Protein AF-A0A9D1L7I2-F1 (afdb_monomer)

Nearest PDB structures (foldseek):
  4e37-assembly1_C  TM=9.722E-01  e=2.156E-01  Pseudomonas aeruginosa PAO1
  3hb6-assembly1_A  TM=9.719E-01  e=3.267E-01  Proteus mirabilis
  1m85-assembly1_A  TM=9.735E-01  e=3.267E-01  Proteus mirabilis
  1h6n-assembly1_A  TM=9.749E-01  e=4.951E-01  Proteus mirabilis
  1e93-assembly1_A  TM=9.753E-01  e=5.575E-01  Proteus mirabilis

Organism: NCBI:txid2840742

Foldseek 3Di:
DVVLQVLLVVLVVDDPVVLLVVLLVLLVVCLPPPPVVLVVVLVSNCSSPVVSSVSNVVNNVD

Secondary structure (DSSP, 8-state):
-HHHHHHHHHHHHS-HHHHHHHHHHHHHHHTTS-HHHHHHHHHHHHHH-HHHHHHHHHHTT-

Radius of gyration: 11.06 Å; Cα contacts (8 Å, |Δi|>4): 47; chains: 1; bounding box: 20×30×26 Å

pLDDT: mean 94.74, std 7.33, range [61.78, 98.5]

InterPro domains:
  IPR010582 Catalase immune-responsive domain [PF06628] (3-58)
  IPR020835 Catalase superfamily [SSF56634] (3-58)

Sequence (62 aa):
MKEFYQAGRFYRSLSPEEREDLAEAVAENIFFLDEELQEKVVLLLEKADRELGNKVKEKNRR

Mean predicted aligned error: 2.62 Å

Solvent-accessible surface area (backbone atoms only — not comparable to full-atom values): 3331 Å² total; per-residue (Å²): 115,73,68,32,53,54,55,23,52,52,56,71,70,47,52,77,65,58,46,50,52,49,27,47,55,52,16,64,71,41,59,84,49,57,71,70,58,39,51,52,51,35,54,54,36,33,66,26,31,58,67,56,14,50,47,22,55,59,55,53,72,108

Structure (mmCIF, N/CA/C/O backbone):
data_AF-A0A9D1L7I2-F1
#
_entry.id   AF-A0A9D1L7I2-F1
#
loop_
_atom_site.group_PDB
_atom_site.id
_atom_site.type_symbol
_atom_site.label_atom_id
_atom_site.label_alt_id
_atom_site.label_comp_id
_atom_site.label_asym_id
_atom_site.label_entity_id
_atom_site.label_seq_id
_atom_site.pdbx_PDB_ins_code
_atom_site.Cartn_x
_atom_site.Cartn_y
_atom_site.Cartn_z
_atom_site.occupancy
_atom_site.B_iso_or_equiv
_atom_site.auth_seq_id
_atom_site.auth_comp_id
_atom_site.auth_asym_id
_atom_site.auth_atom_id
_atom_site.pdbx_PDB_model_num
ATOM 1 N N . MET A 1 1 ? -4.243 -17.965 -0.589 1.00 61.78 1 MET A N 1
ATOM 2 C CA . MET A 1 1 ? -2.842 -17.597 -0.953 1.00 61.78 1 MET A CA 1
ATOM 3 C C . MET A 1 1 ? -2.644 -17.267 -2.434 1.00 61.78 1 MET A C 1
ATOM 5 O O . MET A 1 1 ? -1.891 -16.343 -2.708 1.00 61.78 1 MET A O 1
ATOM 9 N N . LYS A 1 2 ? -3.293 -17.954 -3.394 1.00 73.00 2 LYS A N 1
ATOM 10 C CA . LYS A 1 2 ? -3.218 -17.586 -4.830 1.00 73.00 2 LYS A CA 1
ATOM 11 C C . LYS A 1 2 ? -3.678 -16.148 -5.126 1.00 73.00 2 LYS A C 1
ATOM 13 O O . LYS A 1 2 ? -3.183 -15.537 -6.064 1.00 73.00 2 LYS A O 1
ATOM 18 N N . GLU A 1 3 ? -4.589 -15.628 -4.310 1.00 76.81 3 GLU A N 1
ATOM 19 C CA . GLU A 1 3 ? -5.191 -14.295 -4.446 1.00 76.81 3 GLU A CA 1
ATOM 20 C C . GLU A 1 3 ? -4.149 -13.171 -4.303 1.00 76.81 3 GLU A C 1
ATOM 22 O O . GLU A 1 3 ? -4.040 -12.308 -5.168 1.00 76.81 3 GLU A O 1
ATOM 27 N N . PHE A 1 4 ? -3.287 -13.248 -3.284 1.00 92.00 4 PHE A N 1
ATOM 28 C CA . PHE A 1 4 ? -2.211 -12.273 -3.061 1.00 92.00 4 PHE A CA 1
ATOM 29 C C . PHE A 1 4 ? -1.097 -12.363 -4.108 1.00 92.00 4 PHE A C 1
ATOM 31 O O . PHE A 1 4 ? -0.465 -11.362 -4.436 1.00 92.00 4 PHE A O 1
ATOM 38 N N . TYR A 1 5 ? -0.873 -13.555 -4.670 1.00 92.06 5 TYR A N 1
ATOM 39 C CA . TYR A 1 5 ? 0.165 -13.760 -5.678 1.00 92.06 5 TYR A CA 1
ATOM 40 C C . TYR A 1 5 ? -0.102 -12.945 -6.948 1.00 92.06 5 TYR A C 1
ATOM 42 O O . TYR A 1 5 ? 0.813 -12.316 -7.479 1.00 92.06 5 TYR A O 1
ATOM 50 N N . GLN A 1 6 ? -1.350 -12.936 -7.428 1.00 93.94 6 GLN A N 1
ATOM 51 C CA . GLN A 1 6 ? -1.720 -12.163 -8.616 1.00 93.94 6 GLN A CA 1
ATOM 52 C C . GLN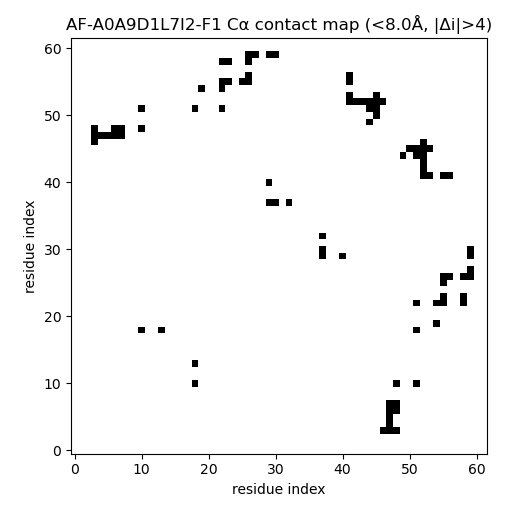 A 1 6 ? -1.658 -10.658 -8.345 1.00 93.94 6 GLN A C 1
ATOM 54 O O . GLN A 1 6 ? -1.075 -9.939 -9.152 1.00 93.94 6 GLN A O 1
ATOM 59 N N . ALA A 1 7 ? -2.161 -10.204 -7.193 1.00 94.88 7 ALA A N 1
ATOM 60 C CA . ALA A 1 7 ? -2.109 -8.797 -6.795 1.00 94.88 7 ALA A CA 1
ATOM 61 C C . ALA A 1 7 ? -0.665 -8.274 -6.685 1.00 94.88 7 ALA A C 1
ATOM 63 O O . ALA A 1 7 ? -0.333 -7.237 -7.254 1.00 94.88 7 ALA A O 1
ATOM 64 N N . GLY A 1 8 ? 0.231 -9.033 -6.046 1.00 96.44 8 GLY A N 1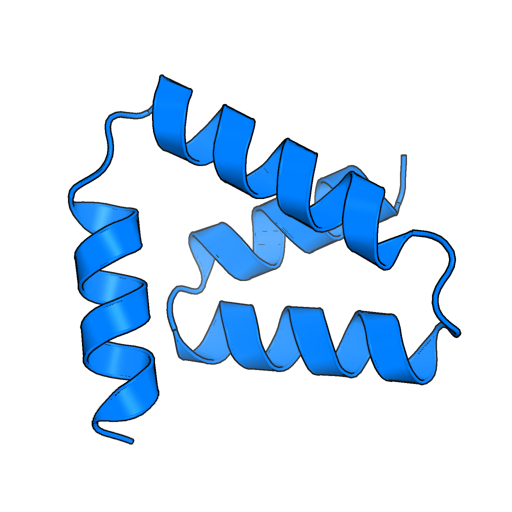
ATOM 65 C CA . GLY A 1 8 ? 1.643 -8.660 -5.961 1.00 96.44 8 GLY A CA 1
ATOM 66 C C . GLY A 1 8 ? 2.346 -8.676 -7.318 1.00 96.44 8 GLY A C 1
ATOM 67 O O . GLY A 1 8 ? 3.162 -7.807 -7.616 1.00 96.44 8 GLY A O 1
ATOM 68 N N . ARG A 1 9 ? 2.028 -9.651 -8.181 1.00 97.00 9 ARG A N 1
ATOM 69 C CA . ARG A 1 9 ? 2.576 -9.696 -9.546 1.00 97.00 9 ARG A CA 1
ATOM 70 C C . ARG A 1 9 ? 2.119 -8.496 -10.372 1.00 97.00 9 ARG A C 1
ATOM 72 O O . ARG A 1 9 ? 2.938 -7.942 -11.096 1.00 97.00 9 ARG A O 1
ATOM 79 N N . PHE A 1 10 ? 0.848 -8.117 -10.253 1.00 96.38 10 PHE A N 1
ATOM 80 C CA . PHE A 1 10 ? 0.295 -6.933 -10.898 1.00 96.38 10 PHE A CA 1
ATOM 81 C C . PHE A 1 10 ? 1.041 -5.677 -10.442 1.00 96.38 10 PHE A C 1
ATOM 83 O O . PHE A 1 10 ? 1.628 -5.004 -11.283 1.00 96.38 10 PHE A O 1
ATOM 90 N N . TYR A 1 11 ? 1.146 -5.439 -9.131 1.00 97.50 11 TYR A N 1
ATOM 91 C CA . TYR A 1 11 ? 1.882 -4.291 -8.591 1.00 97.50 11 TYR A CA 1
ATOM 92 C C . TYR A 1 11 ? 3.322 -4.218 -9.122 1.00 97.50 11 TYR A C 1
ATOM 94 O O . TYR A 1 11 ? 3.770 -3.181 -9.603 1.00 97.50 11 TYR A O 1
ATOM 102 N N . ARG A 1 12 ? 4.040 -5.348 -9.134 1.00 97.62 12 ARG A N 1
ATOM 103 C CA . ARG A 1 12 ? 5.417 -5.408 -9.650 1.00 97.62 12 ARG A CA 1
ATOM 104 C C . ARG A 1 12 ? 5.533 -5.270 -11.169 1.00 97.62 12 ARG A C 1
ATOM 106 O O . ARG A 1 12 ? 6.638 -5.044 -11.655 1.00 97.62 12 ARG A O 1
ATOM 113 N N . SER A 1 13 ? 4.442 -5.422 -11.917 1.00 98.19 13 SER A N 1
ATOM 114 C CA . SER A 1 13 ? 4.430 -5.181 -13.365 1.00 98.19 13 SER A CA 1
ATOM 115 C C . SER A 1 13 ? 4.220 -3.714 -13.739 1.00 98.19 13 SER A C 1
ATOM 117 O O . SER A 1 13 ? 4.546 -3.343 -14.861 1.00 98.19 13 SER A O 1
ATOM 119 N N . LEU A 1 14 ? 3.730 -2.894 -12.803 1.00 98.38 14 LEU A N 1
ATOM 120 C CA . LEU A 1 14 ? 3.534 -1.459 -12.993 1.00 98.38 14 LEU A CA 1
ATOM 121 C C . LEU A 1 14 ? 4.867 -0.702 -13.039 1.00 98.38 14 LEU A C 1
ATOM 123 O O . LEU A 1 14 ? 5.850 -1.112 -12.395 1.00 98.38 14 LEU A O 1
ATOM 127 N N . SER A 1 15 ? 4.866 0.425 -13.753 1.00 98.50 15 SER A N 1
ATOM 128 C CA . SER A 1 15 ? 5.948 1.409 -13.741 1.00 98.50 15 SER A CA 1
ATOM 129 C C . SER A 1 15 ? 6.108 2.042 -12.347 1.00 98.50 15 SER A C 1
ATOM 131 O O . SER A 1 15 ? 5.194 1.974 -11.520 1.00 98.50 15 SER A O 1
ATOM 133 N N . PRO A 1 16 ? 7.260 2.664 -12.036 1.00 98.19 16 PRO A N 1
ATOM 134 C CA . PRO A 1 16 ? 7.438 3.365 -10.765 1.00 98.19 16 PRO A CA 1
ATOM 135 C C . PRO A 1 16 ? 6.386 4.454 -10.506 1.00 98.19 16 PRO A C 1
ATOM 137 O O . PRO A 1 16 ? 5.945 4.593 -9.367 1.00 98.19 16 PRO A O 1
ATOM 140 N N . GLU A 1 17 ? 5.974 5.181 -11.548 1.00 98.19 17 GLU A N 1
ATOM 141 C CA . GLU A 1 17 ? 4.948 6.232 -11.480 1.00 98.19 17 GLU A CA 1
ATOM 142 C C . GLU A 1 17 ? 3.569 5.624 -11.198 1.00 98.19 17 GLU A C 1
ATOM 144 O O . GLU A 1 17 ? 2.916 5.999 -10.232 1.00 98.19 17 GLU A O 1
ATOM 149 N N . GLU A 1 18 ? 3.180 4.580 -11.938 1.00 98.50 18 GLU A N 1
ATOM 150 C CA . GLU A 1 18 ? 1.899 3.885 -11.743 1.00 98.50 18 GLU A CA 1
ATOM 151 C C . GLU A 1 18 ? 1.771 3.260 -10.344 1.00 98.50 18 GLU A C 1
ATOM 153 O O . GLU A 1 18 ? 0.680 3.188 -9.777 1.00 98.50 18 GLU A O 1
ATOM 158 N N . ARG A 1 19 ? 2.882 2.795 -9.758 1.00 98.44 19 ARG A N 1
ATOM 159 C CA . ARG A 1 19 ? 2.898 2.290 -8.375 1.00 98.44 19 ARG A CA 1
ATOM 160 C C . ARG A 1 19 ? 2.661 3.391 -7.355 1.00 98.44 19 ARG A C 1
ATOM 162 O O . ARG A 1 19 ? 2.047 3.128 -6.322 1.00 98.44 19 ARG A O 1
ATOM 169 N N . GLU A 1 20 ? 3.209 4.574 -7.606 1.00 98.06 20 GLU A N 1
ATOM 170 C CA . GLU A 1 20 ? 3.037 5.732 -6.736 1.00 98.06 20 GLU A CA 1
ATOM 171 C C . GLU A 1 20 ? 1.588 6.218 -6.774 1.00 98.06 20 GLU A C 1
ATOM 173 O O . GLU A 1 20 ? 0.965 6.321 -5.715 1.00 98.06 20 GLU A O 1
ATOM 178 N N . ASP A 1 21 ? 1.037 6.375 -7.980 1.00 98.12 21 ASP A N 1
ATOM 179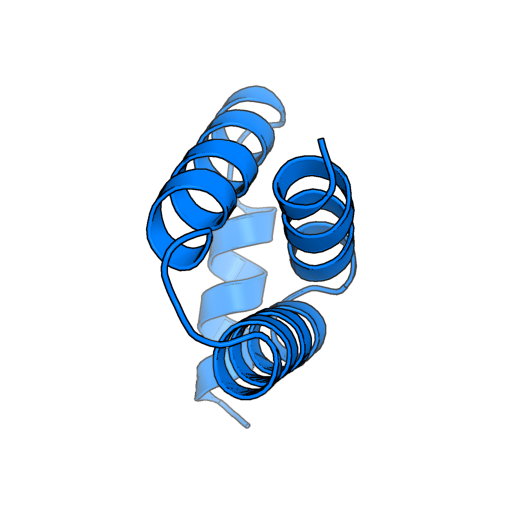 C CA . ASP A 1 21 ? -0.358 6.757 -8.211 1.00 98.12 21 ASP A CA 1
ATOM 180 C C . ASP A 1 21 ? -1.326 5.751 -7.577 1.00 98.12 21 ASP A C 1
ATOM 182 O O . ASP A 1 21 ? -2.285 6.130 -6.906 1.00 98.12 21 ASP A O 1
ATOM 186 N N . LEU A 1 22 ? -1.059 4.447 -7.726 1.00 98.12 22 LEU A N 1
ATOM 187 C CA . LEU A 1 22 ? -1.877 3.408 -7.104 1.00 98.12 22 LEU A CA 1
ATOM 188 C C . LEU A 1 22 ? -1.846 3.497 -5.575 1.00 98.12 22 LEU A C 1
ATOM 190 O O . LEU A 1 22 ? -2.891 3.388 -4.934 1.00 98.12 22 LEU A O 1
ATOM 194 N N . ALA A 1 23 ? -0.663 3.659 -4.980 1.00 97.94 23 ALA A N 1
ATOM 195 C CA . ALA A 1 23 ? -0.545 3.757 -3.530 1.00 97.94 23 ALA A CA 1
ATOM 196 C C . ALA A 1 23 ? -1.264 5.002 -2.983 1.00 97.94 23 ALA A C 1
ATOM 198 O O . ALA A 1 23 ? -1.851 4.941 -1.904 1.00 97.94 23 ALA A O 1
ATOM 199 N N . GLU A 1 24 ? -1.241 6.107 -3.728 1.00 97.94 24 GLU A N 1
ATOM 200 C CA . GLU A 1 24 ? -1.955 7.342 -3.396 1.00 97.94 24 GLU A CA 1
ATOM 201 C C . GLU A 1 24 ? -3.462 7.173 -3.475 1.00 97.94 24 GLU A C 1
ATOM 203 O O . GLU A 1 24 ? -4.146 7.367 -2.472 1.00 97.94 24 GLU A O 1
ATOM 208 N N . ALA A 1 25 ? -3.960 6.674 -4.605 1.00 97.88 25 ALA A N 1
ATOM 209 C CA . ALA A 1 25 ? -5.379 6.418 -4.786 1.00 97.88 25 ALA A CA 1
ATOM 210 C C . ALA A 1 25 ? -5.925 5.481 -3.699 1.00 97.88 25 ALA A C 1
ATOM 212 O O . ALA A 1 25 ? -6.994 5.727 -3.141 1.00 97.88 25 ALA A O 1
ATOM 213 N N . VAL A 1 26 ? -5.199 4.412 -3.355 1.00 97.56 26 VAL A N 1
ATOM 214 C CA . VAL A 1 26 ? -5.628 3.497 -2.291 1.00 97.56 26 VAL A CA 1
ATOM 215 C C . VAL A 1 26 ? -5.637 4.192 -0.931 1.00 97.56 26 VAL A C 1
ATOM 217 O O . VAL A 1 26 ? -6.617 4.034 -0.207 1.00 97.56 26 VAL A O 1
ATOM 220 N N . ALA A 1 27 ?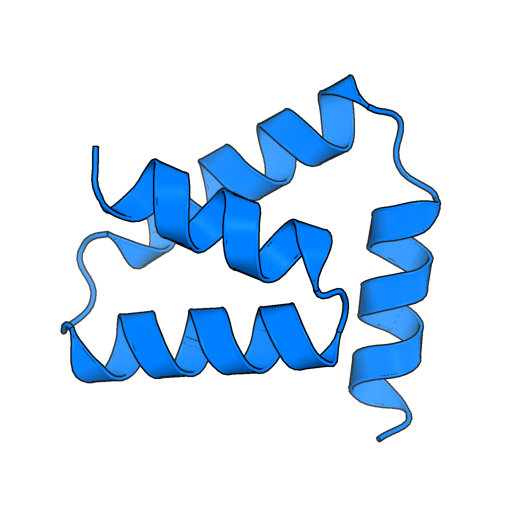 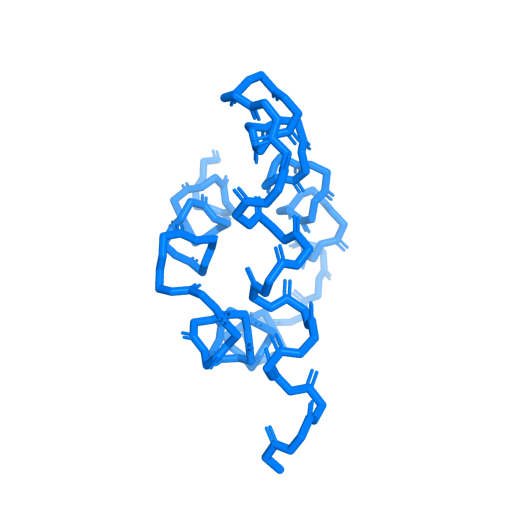-4.596 4.958 -0.587 1.00 97.50 27 ALA A N 1
ATOM 221 C CA . ALA A 1 27 ? -4.530 5.688 0.679 1.00 97.50 27 ALA A CA 1
ATOM 222 C C . ALA A 1 27 ? -5.701 6.673 0.834 1.00 97.50 27 ALA A C 1
ATOM 224 O O . ALA A 1 27 ? -6.398 6.631 1.843 1.00 97.50 27 ALA A O 1
ATOM 225 N N . GLU A 1 28 ? -5.987 7.477 -0.192 1.00 96.50 28 GLU A N 1
ATOM 226 C CA . GLU A 1 28 ? -7.112 8.421 -0.189 1.00 96.50 28 GLU A CA 1
ATOM 227 C C . GLU A 1 28 ? -8.467 7.719 -0.025 1.00 96.50 28 GLU A C 1
ATOM 229 O O . GLU A 1 28 ? -9.334 8.185 0.715 1.00 96.50 28 GLU A O 1
ATOM 234 N N . ASN A 1 29 ? -8.652 6.571 -0.685 1.00 96.38 29 ASN A N 1
ATOM 235 C CA . ASN A 1 29 ? -9.909 5.826 -0.620 1.00 96.38 29 ASN A CA 1
ATOM 236 C C . ASN A 1 29 ? -10.150 5.181 0.752 1.00 96.38 29 ASN A C 1
ATOM 238 O O . ASN A 1 29 ? -11.305 5.029 1.153 1.00 96.38 29 ASN A O 1
ATOM 242 N N . ILE A 1 30 ? -9.092 4.790 1.471 1.00 96.44 30 ILE A N 1
ATOM 243 C CA . ILE A 1 30 ? -9.235 4.168 2.796 1.00 96.44 30 ILE A CA 1
ATOM 244 C C . ILE A 1 30 ? -9.202 5.171 3.949 1.00 96.44 30 ILE A C 1
ATOM 246 O O . ILE A 1 30 ? -9.602 4.806 5.050 1.00 96.44 30 ILE A O 1
ATOM 250 N N . PHE A 1 31 ? -8.787 6.417 3.713 1.00 95.25 31 PHE A N 1
ATOM 251 C CA . PHE A 1 31 ? -8.587 7.437 4.749 1.00 95.25 31 PHE A CA 1
ATOM 252 C C . PHE A 1 31 ? -9.813 7.685 5.645 1.00 95.25 31 PHE A C 1
ATOM 254 O O . PHE A 1 31 ? -9.677 7.963 6.833 1.00 95.25 31 PHE A O 1
ATOM 261 N N . PHE A 1 32 ? -11.024 7.560 5.096 1.00 93.56 32 PHE A N 1
ATOM 262 C CA . PHE A 1 32 ? -12.272 7.790 5.836 1.00 93.56 32 PHE A CA 1
ATOM 263 C C . PHE A 1 32 ? -12.842 6.539 6.521 1.00 93.56 32 PHE A C 1
ATOM 265 O O . PHE A 1 32 ? -13.886 6.624 7.169 1.00 93.56 32 PHE A O 1
ATOM 272 N N . LEU A 1 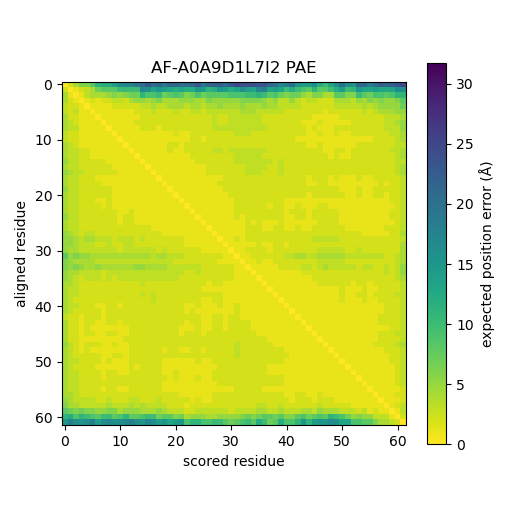33 ? -12.205 5.375 6.363 1.00 95.31 33 LEU A N 1
ATOM 273 C CA . LEU A 1 33 ? -12.590 4.165 7.092 1.00 95.31 33 LEU A CA 1
ATOM 274 C C . LEU A 1 33 ? -12.187 4.287 8.567 1.00 95.31 33 LEU A C 1
ATOM 276 O O . LEU A 1 33 ? -11.336 5.101 8.917 1.00 95.31 33 LEU A O 1
ATOM 280 N N . ASP A 1 34 ? -12.757 3.462 9.441 1.00 96.69 34 ASP A N 1
ATOM 281 C CA . ASP A 1 34 ? -12.243 3.337 10.805 1.00 96.69 34 ASP A CA 1
ATOM 282 C C . ASP A 1 34 ? -10.808 2.787 10.814 1.00 96.69 34 ASP A C 1
ATOM 284 O O . ASP A 1 34 ? -10.405 2.034 9.924 1.00 96.69 34 ASP A O 1
ATOM 288 N N . GLU A 1 35 ? -10.032 3.159 11.836 1.00 94.69 35 GLU A N 1
ATOM 289 C CA . GLU A 1 35 ? -8.614 2.793 11.946 1.00 94.69 35 GLU A CA 1
ATOM 290 C C . GLU A 1 35 ? -8.395 1.273 11.866 1.00 94.69 35 GLU A C 1
ATOM 292 O O . GLU A 1 35 ? -7.453 0.816 11.217 1.00 94.69 35 GLU A O 1
ATOM 297 N N . GLU A 1 36 ? -9.296 0.473 12.445 1.00 96.75 36 GLU A N 1
ATOM 298 C CA . GLU A 1 36 ? -9.204 -0.989 12.403 1.00 96.75 36 GLU A CA 1
ATOM 299 C C . GLU A 1 36 ? -9.349 -1.524 10.966 1.00 96.75 36 GLU A C 1
ATOM 301 O O . GLU A 1 36 ? -8.600 -2.413 10.543 1.00 96.75 36 GLU A O 1
ATOM 306 N N . LEU A 1 37 ? -10.290 -0.989 10.184 1.00 97.06 37 LEU A N 1
ATOM 307 C CA . LEU A 1 37 ? -10.433 -1.326 8.769 1.00 97.06 37 LEU A CA 1
ATOM 308 C C . LEU A 1 37 ? -9.246 -0.838 7.935 1.00 97.06 37 LEU A C 1
ATOM 310 O O . LEU A 1 37 ? -8.776 -1.592 7.078 1.00 97.06 37 LEU A O 1
ATOM 314 N N . GLN A 1 38 ? -8.720 0.360 8.195 1.00 97.25 38 GLN A N 1
ATOM 315 C CA . GLN A 1 38 ? -7.522 0.860 7.511 1.00 97.25 38 GLN A CA 1
ATOM 316 C C . GLN A 1 38 ? -6.328 -0.079 7.724 1.00 97.25 38 GLN A C 1
ATOM 318 O O . GLN A 1 38 ? -5.672 -0.491 6.762 1.00 97.25 38 GLN A O 1
ATOM 323 N N . GLU A 1 39 ? -6.080 -0.489 8.971 1.00 96.69 39 GLU A N 1
ATOM 324 C CA . GLU A 1 39 ? -5.011 -1.428 9.315 1.00 96.69 39 GLU A CA 1
ATOM 325 C C . GLU A 1 39 ? -5.202 -2.791 8.644 1.00 96.69 39 GLU A C 1
ATOM 327 O O . GLU A 1 39 ? -4.247 -3.359 8.105 1.00 96.69 39 GLU A O 1
ATOM 332 N N . LYS A 1 40 ? -6.437 -3.309 8.603 1.00 97.81 40 LYS A N 1
ATOM 333 C CA . LYS A 1 40 ? -6.744 -4.565 7.901 1.00 97.81 40 LYS A CA 1
ATOM 334 C C . LYS A 1 40 ? -6.440 -4.473 6.409 1.00 97.81 40 LYS A C 1
ATOM 336 O O . LYS A 1 40 ? -5.862 -5.415 5.864 1.00 97.81 40 LYS A O 1
ATOM 341 N N . VAL A 1 41 ? -6.795 -3.367 5.751 1.00 96.88 41 VAL A N 1
ATOM 342 C CA . VAL A 1 41 ? -6.483 -3.167 4.328 1.00 96.88 41 VAL A CA 1
ATOM 343 C C . VAL A 1 41 ? -4.973 -3.123 4.114 1.00 96.88 41 VAL A C 1
ATOM 345 O O . VAL A 1 41 ? -4.463 -3.873 3.281 1.00 96.88 41 VAL A O 1
ATOM 348 N N . VAL A 1 42 ? -4.240 -2.339 4.908 1.00 97.50 42 VAL A N 1
ATOM 349 C CA . VAL A 1 42 ? -2.771 -2.267 4.829 1.00 97.50 42 VAL A CA 1
ATOM 350 C C . VAL A 1 42 ? -2.137 -3.650 4.998 1.00 97.50 42 VAL A C 1
ATOM 352 O O . VAL A 1 42 ? -1.312 -4.045 4.177 1.00 97.50 42 VAL A O 1
ATOM 355 N N . LEU A 1 43 ? -2.571 -4.443 5.982 1.00 97.38 43 LEU A N 1
ATOM 356 C CA . LEU A 1 43 ? -2.063 -5.805 6.196 1.00 97.38 43 LEU A CA 1
ATOM 357 C C . LEU A 1 43 ? -2.347 -6.746 5.015 1.00 97.38 43 LEU A C 1
ATOM 359 O O . LEU A 1 43 ? -1.548 -7.639 4.722 1.00 97.38 43 LEU A O 1
ATOM 363 N N . LEU A 1 44 ? -3.489 -6.598 4.340 1.00 97.31 44 LEU A N 1
ATOM 364 C CA . LEU A 1 44 ? -3.802 -7.376 3.137 1.00 97.31 44 LEU A CA 1
ATOM 365 C C . LEU A 1 44 ? -2.915 -6.968 1.956 1.00 97.31 44 LEU A C 1
ATOM 367 O O . LEU A 1 44 ? -2.471 -7.836 1.202 1.00 97.31 44 LEU A O 1
ATOM 371 N N . LEU A 1 45 ? -2.620 -5.676 1.823 1.00 97.31 45 LEU A N 1
ATOM 372 C CA . LEU A 1 45 ? -1.715 -5.161 0.800 1.00 97.31 45 LEU A CA 1
ATOM 373 C C . LEU A 1 45 ? -0.275 -5.607 1.055 1.00 97.31 45 LEU A C 1
ATOM 375 O O . LEU A 1 45 ? 0.354 -6.101 0.128 1.00 97.31 45 LEU A O 1
ATOM 379 N N . GLU A 1 46 ? 0.211 -5.568 2.301 1.00 97.31 46 GLU A N 1
ATOM 380 C CA . GLU A 1 46 ? 1.533 -6.096 2.678 1.00 97.31 46 GLU A CA 1
ATOM 381 C C . GLU A 1 46 ? 1.682 -7.591 2.345 1.00 97.31 46 GLU A C 1
ATOM 383 O O . GLU A 1 46 ? 2.754 -8.038 1.930 1.00 97.31 46 GLU A O 1
ATOM 388 N N . LYS A 1 47 ? 0.602 -8.375 2.488 1.00 96.75 47 LYS A N 1
ATOM 389 C CA . LYS A 1 47 ? 0.574 -9.795 2.090 1.00 96.75 47 LYS A CA 1
ATOM 390 C C . LYS A 1 47 ? 0.671 -9.993 0.576 1.00 96.75 47 LYS A C 1
ATOM 392 O O . LYS A 1 47 ? 1.168 -11.034 0.146 1.00 96.75 47 LYS A O 1
ATOM 397 N N . ALA A 1 48 ? 0.177 -9.047 -0.221 1.00 96.38 48 ALA A N 1
ATOM 398 C CA . ALA A 1 48 ? 0.314 -9.062 -1.677 1.00 96.38 48 ALA A CA 1
ATOM 399 C C . ALA A 1 48 ? 1.704 -8.585 -2.117 1.00 96.38 48 ALA A C 1
ATOM 401 O O . ALA A 1 48 ? 2.388 -9.272 -2.882 1.00 96.38 48 ALA A O 1
ATOM 402 N N . ASP A 1 49 ? 2.124 -7.428 -1.615 1.00 97.94 49 ASP A N 1
ATOM 403 C CA . ASP A 1 49 ? 3.441 -6.850 -1.818 1.00 97.94 49 ASP A CA 1
ATOM 404 C C . ASP A 1 49 ? 3.803 -5.912 -0.653 1.00 97.94 49 ASP A C 1
ATOM 406 O O . ASP A 1 49 ? 3.065 -4.986 -0.311 1.00 97.94 49 ASP A O 1
ATOM 410 N N . ARG A 1 50 ? 4.966 -6.149 -0.037 1.00 97.62 50 ARG A N 1
ATOM 411 C CA . ARG A 1 50 ? 5.413 -5.399 1.143 1.00 97.62 50 ARG A CA 1
ATOM 412 C C . ARG A 1 50 ? 5.631 -3.916 0.842 1.00 97.62 50 ARG A C 1
ATOM 414 O O . ARG A 1 50 ? 5.389 -3.084 1.710 1.00 97.62 50 ARG A O 1
ATOM 421 N N . GLU A 1 51 ? 6.102 -3.588 -0.358 1.00 97.75 51 GLU A N 1
ATOM 422 C CA . GLU A 1 51 ? 6.346 -2.200 -0.751 1.00 97.75 51 GLU A CA 1
ATOM 423 C C . GLU A 1 51 ? 5.022 -1.439 -0.879 1.00 97.75 51 GLU A C 1
ATOM 425 O O . GLU A 1 51 ? 4.895 -0.346 -0.331 1.00 97.75 51 GLU A O 1
ATOM 430 N N . LEU A 1 52 ? 4.017 -2.051 -1.515 1.00 97.88 52 LEU A N 1
ATOM 431 C CA . LEU A 1 52 ? 2.681 -1.469 -1.664 1.00 97.88 52 LEU A CA 1
ATOM 432 C C . LEU A 1 52 ? 2.045 -1.149 -0.306 1.00 97.88 52 LEU A C 1
ATOM 434 O O . LEU A 1 52 ? 1.590 -0.028 -0.088 1.00 97.88 52 LEU A O 1
ATOM 438 N N . GLY A 1 53 ? 2.040 -2.114 0.618 1.00 97.81 53 GLY A N 1
ATOM 439 C CA . GLY A 1 53 ? 1.474 -1.911 1.954 1.00 97.81 53 GLY A CA 1
ATOM 440 C C . GLY A 1 53 ? 2.159 -0.779 2.727 1.00 97.81 53 GLY A C 1
ATOM 441 O O . GLY A 1 53 ? 1.481 0.074 3.301 1.00 97.81 53 GLY A O 1
ATOM 442 N N . ASN A 1 54 ? 3.494 -0.708 2.670 1.00 97.81 54 ASN A N 1
ATOM 443 C CA . ASN A 1 54 ? 4.257 0.370 3.301 1.00 97.81 54 ASN A CA 1
ATOM 444 C C . ASN A 1 54 ? 3.928 1.743 2.700 1.00 97.81 54 ASN A C 1
ATOM 446 O O . ASN A 1 54 ? 3.670 2.679 3.454 1.00 97.81 54 ASN A O 1
ATOM 450 N N . LYS A 1 55 ? 3.884 1.864 1.366 1.00 97.50 55 LYS A N 1
ATOM 451 C CA . L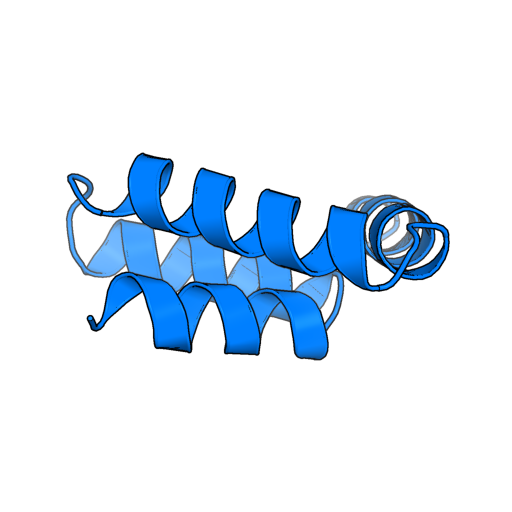YS A 1 55 ? 3.561 3.137 0.702 1.00 97.50 55 LYS A CA 1
ATOM 452 C C . LYS A 1 55 ? 2.166 3.635 1.068 1.00 97.50 55 LYS A C 1
ATOM 454 O O . LYS A 1 55 ? 2.005 4.801 1.419 1.00 97.50 55 LYS A O 1
ATOM 459 N N . VAL A 1 56 ? 1.168 2.750 1.035 1.00 97.69 56 VAL A N 1
ATOM 460 C CA . VAL A 1 56 ? -0.207 3.097 1.426 1.00 97.69 56 VAL A CA 1
ATOM 461 C C . VAL A 1 56 ? -0.248 3.547 2.884 1.00 97.69 56 VAL A C 1
ATOM 463 O O . VAL A 1 56 ? -0.846 4.573 3.190 1.00 97.69 56 VAL A O 1
ATOM 466 N N . LYS A 1 57 ? 0.443 2.842 3.786 1.00 96.69 57 LYS A N 1
ATOM 467 C CA . LYS A 1 57 ? 0.531 3.212 5.204 1.00 96.69 57 LYS A CA 1
ATOM 468 C C . LYS A 1 57 ? 1.187 4.574 5.432 1.00 96.69 57 LYS A C 1
ATOM 470 O O . LYS A 1 57 ? 0.747 5.314 6.305 1.00 96.69 57 LYS A O 1
ATOM 475 N N . GLU A 1 58 ? 2.251 4.889 4.701 1.00 96.25 58 GLU A N 1
ATOM 476 C CA . GLU A 1 58 ? 2.936 6.181 4.795 1.00 96.25 58 GLU A CA 1
ATOM 477 C C . GLU A 1 58 ? 2.051 7.326 4.302 1.00 96.25 58 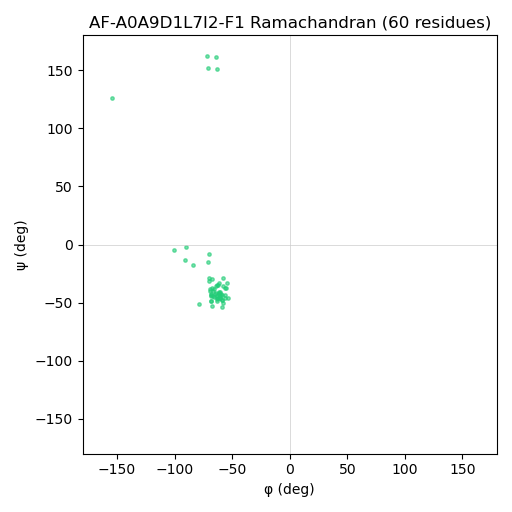GLU A C 1
ATOM 479 O O . GLU A 1 58 ? 1.956 8.353 4.972 1.00 96.25 58 GLU A O 1
ATOM 484 N N . LYS A 1 59 ? 1.372 7.137 3.165 1.00 94.62 59 LYS A N 1
ATOM 485 C CA . LYS A 1 59 ? 0.481 8.143 2.577 1.00 94.62 59 LYS A CA 1
ATOM 486 C C . LYS A 1 59 ? -0.784 8.364 3.401 1.00 94.62 59 LYS A C 1
ATOM 488 O O . LYS A 1 59 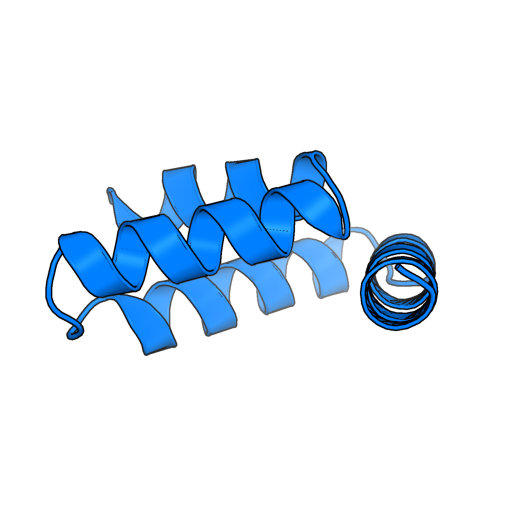? -1.167 9.502 3.606 1.00 94.62 59 LYS A O 1
ATOM 493 N N . ASN A 1 60 ? -1.372 7.303 3.945 1.00 89.19 60 ASN A N 1
ATOM 494 C CA . ASN A 1 60 ? -2.591 7.377 4.755 1.00 89.19 60 ASN A CA 1
ATOM 495 C C . ASN A 1 60 ? -2.379 8.041 6.137 1.00 89.19 60 ASN A C 1
ATOM 497 O O . ASN A 1 60 ? -3.326 8.272 6.878 1.00 89.19 60 ASN A O 1
ATOM 501 N N . ARG A 1 61 ? -1.124 8.320 6.516 1.00 81.94 61 ARG A N 1
ATOM 502 C CA . ARG A 1 61 ? -0.748 9.033 7.751 1.00 81.94 61 ARG A CA 1
ATOM 503 C C . ARG A 1 61 ? -0.410 10.511 7.529 1.00 81.94 61 ARG A C 1
ATOM 505 O O . ARG A 1 61 ? -0.070 11.184 8.504 1.00 81.94 61 ARG A O 1
ATOM 512 N N . ARG A 1 62 ? -0.392 10.971 6.277 1.00 65.12 62 ARG A N 1
ATOM 513 C CA . ARG A 1 62 ? -0.153 12.371 5.908 1.00 65.12 62 ARG A CA 1
ATOM 514 C C . ARG A 1 62 ? -1.459 13.147 5.917 1.00 65.12 62 ARG A C 1
ATOM 516 O O . ARG A 1 62 ? -1.382 14.339 6.281 1.00 65.12 62 ARG A O 1
#